Protein AF-A0A3L7VS44-F1 (afdb_monomer_lite)

Structure (mmCIF, N/CA/C/O backbone):
data_AF-A0A3L7VS44-F1
#
_entry.id   AF-A0A3L7VS44-F1
#
loop_
_atom_site.group_PDB
_atom_site.id
_atom_site.type_symbol
_atom_site.label_atom_id
_atom_site.label_alt_id
_atom_site.label_comp_id
_atom_site.label_asym_id
_atom_site.label_entity_id
_atom_site.label_seq_id
_atom_site.pdbx_PDB_ins_code
_atom_site.Cartn_x
_atom_site.Cartn_y
_atom_site.Cartn_z
_atom_site.occupancy
_atom_site.B_iso_or_equiv
_atom_site.auth_seq_id
_atom_site.auth_comp_id
_atom_site.auth_asym_id
_atom_site.auth_atom_id
_atom_site.pdbx_PDB_model_num
ATOM 1 N N . MET A 1 1 ? -8.344 -27.796 -10.843 1.00 47.12 1 MET A N 1
ATOM 2 C CA . MET A 1 1 ? -7.664 -26.532 -10.492 1.00 47.12 1 MET A CA 1
ATOM 3 C C . MET A 1 1 ? -8.701 -25.425 -10.604 1.00 47.12 1 MET A C 1
ATOM 5 O O . MET A 1 1 ? -9.130 -25.164 -11.715 1.00 47.12 1 MET A O 1
ATOM 9 N N . SER A 1 2 ? -9.332 -24.967 -9.515 1.00 50.56 2 SER A N 1
ATOM 10 C CA . SER A 1 2 ? -8.751 -24.081 -8.479 1.00 50.56 2 SER A CA 1
ATOM 11 C C . SER A 1 2 ? -8.220 -22.823 -9.169 1.00 50.56 2 SER A C 1
ATOM 13 O O . SER A 1 2 ? -7.220 -22.906 -9.869 1.00 50.56 2 SER A O 1
ATOM 15 N N . THR A 1 3 ? -8.945 -21.709 -9.154 1.00 45.62 3 THR A N 1
ATOM 16 C CA . THR A 1 3 ? -9.018 -20.864 -7.959 1.00 45.62 3 THR A CA 1
ATOM 17 C C . THR A 1 3 ? -10.384 -20.200 -7.821 1.00 45.62 3 THR A C 1
ATOM 19 O O . THR A 1 3 ? -10.810 -19.413 -8.660 1.00 45.62 3 THR A O 1
ATOM 22 N N . GLU A 1 4 ? -11.042 -20.543 -6.721 1.00 45.81 4 GLU A N 1
ATOM 23 C CA . GLU A 1 4 ? -12.182 -19.847 -6.144 1.00 45.81 4 GLU A CA 1
ATOM 24 C C . GLU A 1 4 ? -11.669 -18.521 -5.568 1.00 45.81 4 GLU A C 1
ATOM 26 O O . GLU A 1 4 ? -10.853 -18.501 -4.647 1.00 45.81 4 GLU A O 1
ATOM 31 N N . LEU A 1 5 ? -12.066 -17.408 -6.184 1.00 49.28 5 LEU A N 1
ATOM 32 C CA . LEU A 1 5 ? -11.737 -16.068 -5.716 1.00 49.28 5 LEU A CA 1
ATOM 33 C C . LEU A 1 5 ? -12.834 -15.650 -4.732 1.00 49.28 5 LEU A C 1
ATOM 35 O O . LEU A 1 5 ? -13.911 -15.225 -5.140 1.00 49.28 5 LEU A O 1
ATOM 39 N N . ALA A 1 6 ? -12.584 -15.837 -3.439 1.00 50.81 6 ALA A N 1
ATOM 40 C CA . ALA A 1 6 ? -13.482 -15.410 -2.374 1.00 50.81 6 ALA A CA 1
ATOM 41 C C . ALA A 1 6 ? -13.426 -13.879 -2.213 1.00 50.81 6 ALA A C 1
ATOM 43 O O . ALA A 1 6 ? -12.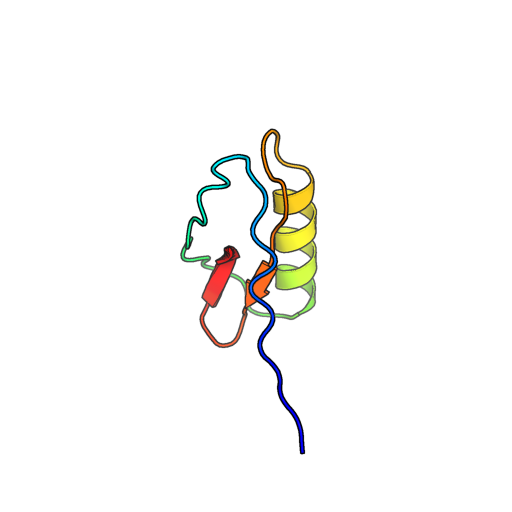363 -13.362 -1.860 1.00 50.81 6 ALA A O 1
ATOM 44 N N . PRO A 1 7 ? -14.526 -13.125 -2.402 1.00 55.84 7 PRO A N 1
ATOM 45 C CA . PRO A 1 7 ? -14.587 -11.757 -1.927 1.00 55.84 7 PRO A CA 1
ATOM 46 C C . PRO A 1 7 ? -15.016 -11.816 -0.458 1.00 55.84 7 PRO A C 1
ATOM 48 O O . PRO A 1 7 ? -16.195 -11.954 -0.134 1.00 55.84 7 PRO A O 1
ATOM 51 N N . ALA A 1 8 ? -14.047 -11.764 0.453 1.00 50.22 8 ALA A N 1
ATOM 52 C CA . ALA A 1 8 ? -14.330 -11.551 1.865 1.00 50.22 8 ALA A CA 1
ATOM 53 C C . ALA A 1 8 ? -14.716 -10.077 2.060 1.00 50.22 8 ALA A C 1
ATOM 55 O O . ALA A 1 8 ? -13.865 -9.222 2.281 1.00 50.22 8 ALA A O 1
ATOM 56 N N . ALA A 1 9 ? -16.004 -9.776 1.921 1.00 54.34 9 ALA A N 1
ATOM 57 C CA . ALA A 1 9 ? -16.567 -8.475 2.249 1.00 54.34 9 ALA A CA 1
ATOM 58 C C . ALA A 1 9 ? -16.641 -8.292 3.777 1.00 54.34 9 ALA A C 1
ATOM 60 O O . ALA A 1 9 ? -17.263 -9.126 4.442 1.00 54.34 9 ALA A O 1
ATOM 61 N N . PRO A 1 10 ? -16.106 -7.203 4.362 1.00 53.88 10 PRO A N 1
ATOM 62 C CA . PRO A 1 10 ? -16.518 -6.770 5.688 1.00 53.88 10 PRO A CA 1
ATOM 63 C C . PRO A 1 10 ? -17.643 -5.736 5.563 1.00 53.88 10 PRO A C 1
ATOM 65 O O . PRO A 1 10 ? -17.592 -4.823 4.745 1.00 53.88 10 PRO A O 1
ATOM 68 N N . ALA A 1 11 ? -18.663 -5.866 6.412 1.00 60.16 11 ALA A N 1
ATOM 69 C CA . ALA A 1 11 ? -19.827 -4.980 6.515 1.00 60.16 11 ALA A CA 1
ATOM 70 C C . ALA A 1 11 ? -19.526 -3.624 7.204 1.00 60.16 11 ALA A C 1
ATOM 72 O O . ALA A 1 11 ? -20.392 -3.014 7.830 1.00 60.16 11 ALA A O 1
ATOM 73 N N . THR A 1 12 ? -18.296 -3.141 7.056 1.00 58.44 12 THR A N 1
ATOM 74 C CA . THR A 1 12 ? -17.840 -1.774 7.326 1.00 58.44 12 THR A CA 1
ATOM 75 C C . THR A 1 12 ? -17.235 -1.288 6.014 1.00 58.44 12 THR A C 1
ATOM 77 O O . THR A 1 12 ? -16.451 -2.044 5.443 1.00 58.44 12 THR A O 1
ATOM 80 N N . PRO A 1 13 ? -17.566 -0.092 5.491 1.00 70.31 13 PRO A N 1
ATOM 81 C CA . PRO A 1 13 ? -17.015 0.365 4.220 1.00 70.31 13 PRO A CA 1
ATOM 82 C C . PRO A 1 13 ? -15.515 0.653 4.379 1.00 70.31 13 PRO A C 1
ATOM 84 O O . PRO A 1 13 ? -15.102 1.782 4.629 1.00 70.31 13 PRO A O 1
ATOM 87 N N . VAL A 1 14 ? -14.693 -0.390 4.275 1.00 72.88 14 VAL A N 1
ATOM 88 C CA . VAL A 1 14 ? -13.251 -0.280 4.088 1.00 72.88 14 VAL A CA 1
ATOM 89 C C . VAL A 1 14 ? -13.040 0.202 2.664 1.00 72.88 14 VAL A C 1
ATOM 91 O O . VAL A 1 14 ? -13.306 -0.513 1.701 1.00 72.88 14 VAL A O 1
ATOM 94 N N . ALA A 1 15 ? -12.638 1.462 2.544 1.00 82.06 15 ALA A N 1
ATOM 95 C CA . ALA A 1 15 ? -12.247 2.032 1.272 1.00 82.06 15 ALA A CA 1
ATOM 96 C C . ALA A 1 15 ? -10.859 1.498 0.911 1.00 82.06 15 ALA A C 1
ATOM 98 O O . ALA A 1 15 ? -9.900 1.704 1.652 1.00 82.06 15 ALA A O 1
ATOM 99 N N . GLU A 1 16 ? -10.762 0.815 -0.224 1.00 84.94 16 GLU A N 1
ATOM 100 C CA . GLU A 1 16 ? -9.478 0.452 -0.812 1.00 84.94 16 GLU A CA 1
ATOM 101 C C . GLU A 1 16 ? -8.896 1.681 -1.513 1.00 84.94 16 GLU A C 1
ATOM 103 O O . GLU A 1 16 ? -9.567 2.325 -2.326 1.00 84.94 16 GLU A O 1
ATOM 108 N N . ILE A 1 17 ? -7.654 2.032 -1.183 1.00 86.75 17 ILE A N 1
ATOM 109 C CA . ILE A 1 17 ? -6.982 3.202 -1.746 1.00 86.75 17 ILE A CA 1
ATOM 110 C C . ILE A 1 17 ? -5.693 2.732 -2.404 1.00 86.75 17 ILE A C 1
ATOM 112 O O . ILE A 1 17 ? -4.754 2.331 -1.728 1.00 86.75 17 ILE A O 1
ATOM 116 N N . ALA A 1 18 ? -5.631 2.826 -3.730 1.00 88.81 18 ALA A N 1
ATOM 117 C CA . ALA A 1 18 ? -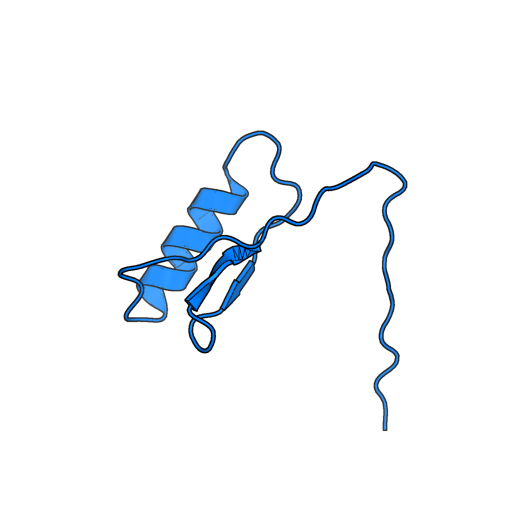4.404 2.565 -4.468 1.00 88.81 18 ALA A CA 1
ATOM 118 C C . ALA A 1 18 ? -3.504 3.808 -4.455 1.00 88.81 18 ALA A C 1
ATOM 120 O O . ALA A 1 18 ? -3.848 4.852 -5.015 1.00 88.81 18 ALA A O 1
ATOM 121 N N . LEU A 1 19 ? -2.339 3.687 -3.826 1.00 89.25 19 LEU A N 1
ATOM 122 C CA . LEU A 1 19 ? -1.336 4.740 -3.727 1.00 89.25 19 LEU A CA 1
ATOM 123 C C . LEU A 1 19 ? -0.102 4.365 -4.560 1.00 89.25 19 LEU A C 1
ATOM 125 O O . LEU A 1 19 ? 0.495 3.310 -4.321 1.00 89.25 19 LEU A O 1
ATOM 129 N N . PRO A 1 20 ? 0.331 5.210 -5.513 1.00 88.75 20 PRO A N 1
ATOM 130 C CA . PRO A 1 20 ? 1.607 5.013 -6.184 1.00 88.75 20 PRO A CA 1
ATOM 131 C C . PRO A 1 20 ? 2.744 5.282 -5.196 1.00 88.75 20 PRO A C 1
ATOM 133 O O . PRO A 1 20 ? 2.791 6.336 -4.559 1.00 88.75 20 PRO A O 1
ATOM 136 N N . VAL A 1 21 ? 3.683 4.343 -5.075 1.00 86.12 21 VAL A N 1
ATOM 137 C CA . VAL A 1 21 ? 4.815 4.473 -4.150 1.00 86.12 21 VAL A CA 1
ATOM 138 C C . VAL A 1 21 ? 6.112 4.556 -4.939 1.00 86.12 21 VAL A C 1
ATOM 140 O O . VAL A 1 21 ? 6.486 3.640 -5.669 1.00 86.12 21 VAL A O 1
ATOM 143 N N . THR A 1 22 ? 6.826 5.665 -4.771 1.00 85.50 22 THR A N 1
ATOM 144 C CA . THR A 1 22 ? 8.124 5.897 -5.405 1.00 85.50 22 THR A CA 1
ATOM 145 C C . THR A 1 22 ? 9.269 5.460 -4.487 1.00 85.50 22 THR A C 1
ATOM 147 O O . THR A 1 22 ? 9.129 5.381 -3.268 1.00 85.50 22 THR A O 1
ATOM 150 N N . GLY A 1 23 ? 10.427 5.136 -5.069 1.00 81.81 23 GLY A N 1
ATOM 151 C CA . GLY A 1 23 ? 11.647 4.842 -4.303 1.00 81.81 23 GLY A CA 1
ATOM 152 C C . GLY A 1 23 ? 11.738 3.440 -3.686 1.00 81.81 23 GLY A C 1
ATOM 153 O O . GLY A 1 23 ? 12.748 3.119 -3.060 1.00 81.81 23 GLY A O 1
ATOM 154 N N . MET A 1 24 ? 10.748 2.565 -3.887 1.00 86.81 24 MET A N 1
ATOM 155 C CA . MET A 1 24 ? 10.892 1.146 -3.555 1.00 86.81 24 MET A CA 1
ATOM 156 C C . MET A 1 24 ? 11.680 0.444 -4.657 1.00 86.81 24 MET A C 1
ATOM 158 O O . MET A 1 24 ? 11.169 0.213 -5.744 1.00 86.81 24 MET A O 1
ATOM 162 N N . THR A 1 25 ? 12.937 0.112 -4.381 1.00 84.56 25 THR A N 1
ATOM 163 C CA . THR A 1 25 ? 13.828 -0.562 -5.343 1.00 84.56 25 THR A CA 1
AT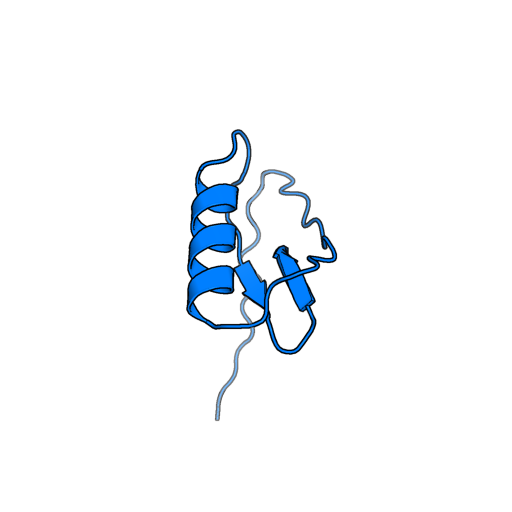OM 164 C C . THR A 1 25 ? 14.204 -1.981 -4.921 1.00 84.56 25 THR A C 1
ATOM 166 O O . THR A 1 25 ? 14.819 -2.709 -5.694 1.00 84.56 25 THR A O 1
ATOM 169 N N . CYS A 1 26 ? 13.838 -2.407 -3.707 1.00 88.06 26 CYS A N 1
ATOM 170 C CA . CYS A 1 26 ? 14.155 -3.738 -3.198 1.00 88.06 26 CYS A CA 1
ATOM 171 C C . CYS A 1 26 ? 13.067 -4.285 -2.266 1.00 88.06 26 CYS A C 1
ATOM 173 O O . CYS A 1 26 ? 12.285 -3.532 -1.677 1.00 88.06 26 CYS A O 1
ATOM 175 N N . ALA A 1 27 ? 13.064 -5.608 -2.077 1.00 83.94 27 ALA A N 1
ATOM 176 C CA . ALA A 1 27 ? 12.131 -6.304 -1.188 1.00 83.94 27 ALA A CA 1
ATOM 177 C C . ALA A 1 27 ? 12.179 -5.785 0.264 1.00 83.94 27 ALA A C 1
ATOM 179 O O . ALA A 1 27 ? 11.157 -5.737 0.948 1.00 83.94 27 ALA A O 1
ATOM 180 N N . SER A 1 28 ? 13.345 -5.328 0.729 1.00 89.19 28 SER A N 1
ATOM 181 C CA . SER A 1 28 ? 13.489 -4.738 2.064 1.00 89.19 28 SER A CA 1
ATOM 182 C C . SER A 1 28 ? 12.757 -3.398 2.198 1.00 89.19 28 SER A C 1
ATOM 184 O O . SER A 1 28 ? 12.199 -3.117 3.259 1.00 89.19 28 SER A O 1
ATOM 186 N N . CYS A 1 29 ? 12.725 -2.580 1.139 1.00 89.44 29 CYS A N 1
ATOM 187 C CA . CYS A 1 29 ? 11.973 -1.322 1.119 1.00 89.44 29 CYS A CA 1
ATOM 188 C C . CYS A 1 29 ? 10.467 -1.587 1.153 1.00 89.44 29 CYS A C 1
ATOM 190 O O . CYS A 1 29 ? 9.771 -0.985 1.964 1.00 89.44 29 CYS A O 1
ATOM 192 N N . VAL A 1 30 ? 9.993 -2.545 0.351 1.00 89.44 30 VAL A N 1
ATOM 193 C CA . VAL A 1 30 ? 8.585 -2.977 0.319 1.00 89.44 30 VAL A CA 1
ATOM 194 C C . VAL A 1 30 ? 8.115 -3.379 1.714 1.00 89.44 30 VAL A C 1
ATOM 196 O O . VAL A 1 30 ? 7.165 -2.811 2.241 1.00 89.44 30 VAL A O 1
ATOM 199 N N . ASN A 1 31 ? 8.850 -4.285 2.364 1.00 90.81 31 ASN A N 1
ATOM 200 C CA . ASN A 1 31 ? 8.486 -4.800 3.682 1.00 90.81 31 ASN A CA 1
ATOM 201 C C . ASN A 1 31 ? 8.482 -3.697 4.759 1.00 90.81 31 ASN A C 1
ATOM 203 O O . ASN A 1 31 ? 7.688 -3.726 5.699 1.00 90.81 31 ASN A O 1
ATOM 207 N N . ARG A 1 32 ? 9.368 -2.698 4.638 1.00 91.06 32 ARG A N 1
ATOM 208 C CA . ARG A 1 32 ? 9.401 -1.548 5.552 1.00 91.06 32 ARG A CA 1
ATOM 209 C C . ARG A 1 32 ? 8.188 -0.634 5.353 1.00 91.06 32 ARG A C 1
ATOM 211 O O . ARG A 1 32 ? 7.593 -0.231 6.349 1.00 91.06 32 ARG A O 1
ATOM 218 N N . VAL A 1 33 ? 7.819 -0.341 4.105 1.00 90.56 33 VAL A N 1
ATOM 219 C CA . VAL A 1 33 ? 6.647 0.486 3.767 1.00 90.56 33 VAL A CA 1
ATOM 220 C C . VAL A 1 33 ? 5.355 -0.208 4.193 1.00 90.56 33 VAL A C 1
ATOM 222 O O . VAL A 1 33 ? 4.548 0.391 4.894 1.00 90.56 33 VAL A O 1
ATOM 225 N N . GLU A 1 34 ? 5.195 -1.491 3.874 1.00 91.19 34 GLU A N 1
ATOM 226 C CA . GLU A 1 34 ? 4.012 -2.273 4.245 1.00 91.19 34 GLU A CA 1
ATOM 227 C C . GLU A 1 34 ? 3.806 -2.305 5.767 1.00 91.19 34 GLU A C 1
ATOM 229 O O . GLU A 1 34 ? 2.710 -2.065 6.268 1.00 91.19 34 GLU A O 1
ATOM 234 N N . ARG A 1 35 ? 4.882 -2.529 6.534 1.00 91.75 35 ARG A N 1
ATOM 235 C CA . ARG A 1 35 ? 4.830 -2.499 8.004 1.00 91.75 35 ARG A CA 1
ATOM 236 C C . ARG A 1 35 ? 4.497 -1.125 8.566 1.00 91.75 35 ARG A C 1
ATOM 238 O O . ARG A 1 35 ? 3.926 -1.053 9.651 1.00 91.75 35 ARG A O 1
ATOM 245 N N . PHE A 1 36 ? 4.904 -0.059 7.887 1.00 90.94 36 PHE A N 1
ATOM 246 C CA . PHE A 1 36 ? 4.572 1.300 8.289 1.00 90.94 36 PHE A CA 1
ATOM 247 C C . PHE A 1 36 ? 3.091 1.597 8.035 1.00 90.94 36 PHE A C 1
ATOM 249 O O . PHE A 1 36 ? 2.412 2.061 8.943 1.00 90.94 36 PHE A O 1
ATOM 256 N N . LEU A 1 37 ? 2.570 1.232 6.858 1.00 89.88 37 LEU A N 1
ATOM 257 C CA . LEU A 1 37 ? 1.154 1.389 6.510 1.00 89.88 37 LEU A CA 1
ATOM 258 C C . LEU A 1 37 ? 0.244 0.584 7.441 1.00 89.88 37 LEU A C 1
ATOM 260 O O . LEU A 1 37 ? -0.718 1.126 7.965 1.00 89.88 37 LEU A O 1
ATOM 264 N N . LYS A 1 38 ? 0.604 -0.664 7.763 1.00 90.50 38 LYS A N 1
ATOM 265 C CA . LYS A 1 38 ? -0.127 -1.488 8.746 1.00 90.50 38 LYS A CA 1
ATOM 266 C C . LYS A 1 38 ? -0.178 -0.893 10.157 1.00 90.50 38 LYS A C 1
ATOM 268 O O . LYS A 1 38 ? -0.988 -1.328 10.964 1.00 90.50 38 LYS A O 1
ATOM 273 N N . LYS A 1 39 ? 0.729 0.031 10.487 1.00 91.50 39 LYS A N 1
ATOM 274 C CA . LYS A 1 39 ? 0.759 0.733 11.778 1.00 91.50 39 LYS A CA 1
ATOM 275 C C . LYS A 1 39 ? 0.052 2.085 11.738 1.00 91.50 39 LYS A C 1
ATOM 277 O O . LYS A 1 39 ? -0.062 2.711 12.788 1.00 91.50 39 LYS A O 1
ATOM 282 N N . ALA A 1 40 ? -0.348 2.560 10.561 1.00 89.69 40 ALA A N 1
ATOM 283 C CA . ALA A 1 40 ? -1.063 3.816 10.439 1.00 89.69 40 ALA A CA 1
ATOM 284 C C . ALA A 1 40 ? -2.484 3.672 11.000 1.00 89.69 40 ALA A C 1
ATOM 286 O O . ALA A 1 40 ? -3.120 2.623 10.881 1.00 89.69 40 ALA A O 1
ATOM 287 N N . ASP A 1 41 ? -2.966 4.736 11.635 1.00 87.75 41 ASP A N 1
ATOM 288 C CA . ASP A 1 41 ? -4.286 4.758 12.257 1.00 87.75 41 ASP A CA 1
ATOM 289 C C . ASP A 1 41 ? -5.386 4.663 11.185 1.00 87.75 41 ASP A C 1
ATOM 291 O O . ASP A 1 41 ? -5.315 5.332 10.152 1.00 87.75 41 ASP A O 1
ATOM 295 N N . GLY A 1 42 ? -6.373 3.792 11.400 1.00 85.62 42 GLY A N 1
ATOM 296 C CA . 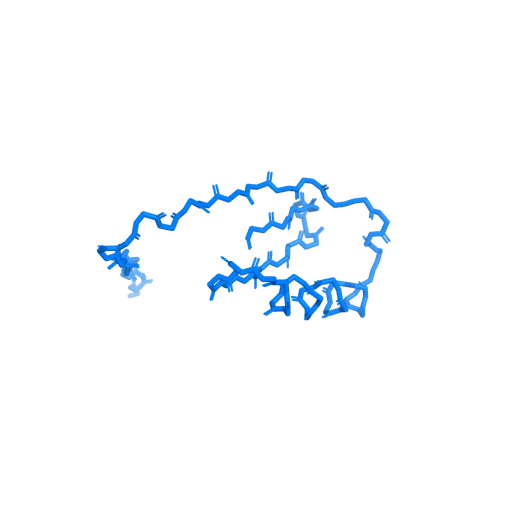GLY A 1 42 ? -7.465 3.548 10.450 1.00 85.62 42 GLY A CA 1
ATOM 297 C C . GLY A 1 42 ? -7.167 2.552 9.319 1.00 85.62 42 GLY A C 1
ATOM 298 O O . GLY A 1 42 ? -8.068 2.257 8.535 1.00 85.62 42 GLY A O 1
ATOM 299 N N . VAL A 1 43 ? -5.956 1.988 9.235 1.00 87.81 43 VAL A N 1
ATOM 300 C CA . VAL A 1 43 ? -5.618 0.961 8.234 1.00 87.81 43 VAL A CA 1
ATOM 301 C C . VAL A 1 43 ? -6.034 -0.426 8.728 1.00 87.81 43 VAL A C 1
ATOM 303 O O . VAL A 1 43 ? -5.496 -0.943 9.704 1.00 87.81 43 VAL A O 1
ATOM 306 N N . SER A 1 44 ? -6.984 -1.054 8.033 1.00 87.19 44 SER A N 1
ATOM 307 C CA . SER A 1 44 ? -7.424 -2.433 8.306 1.00 87.19 44 SER A CA 1
ATOM 308 C C . SER A 1 44 ? -6.447 -3.479 7.760 1.00 87.19 44 SER A C 1
ATOM 310 O O . SER A 1 44 ? -6.257 -4.540 8.354 1.00 87.19 44 SER A O 1
ATOM 312 N N . GLY A 1 45 ? -5.795 -3.167 6.643 1.00 87.25 45 GLY A N 1
ATOM 313 C CA . GLY A 1 45 ? -4.779 -3.981 5.998 1.00 87.25 45 GLY A CA 1
ATOM 314 C C . GLY A 1 45 ? -3.989 -3.133 5.010 1.00 87.25 45 GLY A C 1
ATOM 315 O O . GLY A 1 45 ? -4.502 -2.145 4.503 1.00 87.25 45 GLY A O 1
ATOM 316 N N . ALA A 1 46 ? -2.734 -3.509 4.777 1.00 90.00 46 ALA A N 1
ATOM 317 C CA . ALA A 1 46 ? -1.930 -2.915 3.718 1.00 90.00 46 ALA A CA 1
ATOM 318 C C . ALA A 1 46 ? -1.145 -4.006 2.989 1.00 90.00 46 ALA A C 1
ATOM 320 O O . ALA A 1 46 ? -0.642 -4.947 3.612 1.00 90.00 46 ALA A O 1
ATOM 321 N N . SER A 1 47 ? -1.027 -3.854 1.681 1.00 89.12 47 SER A N 1
ATOM 322 C CA . SER A 1 47 ? -0.279 -4.700 0.765 1.00 89.12 47 SER A CA 1
ATOM 323 C C . SER A 1 47 ? 0.503 -3.812 -0.190 1.00 89.12 47 SER A C 1
ATOM 325 O O . SER A 1 47 ? 0.041 -2.751 -0.605 1.00 89.12 47 SER A O 1
ATOM 327 N N . VAL A 1 48 ? 1.717 -4.229 -0.530 1.00 90.12 48 VAL A N 1
ATOM 328 C CA . VAL A 1 48 ? 2.597 -3.451 -1.398 1.00 90.12 48 VAL A CA 1
ATOM 329 C C . VAL A 1 48 ? 3.135 -4.351 -2.495 1.00 90.12 48 VAL A C 1
ATOM 331 O O . VAL A 1 48 ? 3.733 -5.393 -2.231 1.00 90.12 48 VAL A O 1
ATOM 334 N N . ASN A 1 49 ? 2.947 -3.931 -3.741 1.00 88.75 49 ASN A N 1
ATOM 335 C CA . ASN A 1 49 ? 3.376 -4.673 -4.913 1.00 88.75 49 ASN A CA 1
ATOM 336 C C . ASN A 1 49 ? 4.483 -3.914 -5.652 1.00 88.75 49 ASN A C 1
ATOM 338 O O . ASN A 1 49 ? 4.268 -2.843 -6.219 1.00 88.75 49 ASN A O 1
ATOM 342 N N . LEU A 1 50 ? 5.681 -4.502 -5.662 1.00 85.00 50 LEU A N 1
ATOM 343 C CA . LEU A 1 50 ? 6.854 -3.927 -6.320 1.00 85.00 50 LEU A CA 1
ATOM 344 C C . LEU A 1 50 ? 6.773 -4.003 -7.849 1.00 85.00 50 LEU A C 1
ATOM 346 O O . LEU A 1 50 ? 7.255 -3.100 -8.523 1.00 85.00 50 LEU A O 1
ATOM 350 N N . ALA A 1 51 ? 6.145 -5.047 -8.398 1.00 85.56 51 ALA A N 1
ATOM 351 C CA . ALA A 1 51 ? 6.005 -5.211 -9.844 1.00 85.56 51 ALA A CA 1
ATOM 352 C C . ALA A 1 51 ? 5.125 -4.111 -10.453 1.00 85.56 51 ALA A C 1
ATOM 354 O O . ALA A 1 51 ? 5.373 -3.668 -11.570 1.00 85.56 51 ALA A O 1
ATOM 355 N N . THR A 1 52 ? 4.121 -3.648 -9.703 1.00 85.62 52 THR A N 1
ATOM 356 C CA . THR A 1 52 ? 3.206 -2.581 -10.131 1.00 85.62 52 THR A CA 1
ATOM 357 C C . THR A 1 52 ? 3.522 -1.223 -9.508 1.00 85.62 52 THR A C 1
ATOM 359 O O . THR A 1 52 ? 2.913 -0.236 -9.900 1.00 85.62 52 THR A O 1
ATOM 362 N N . SER A 1 53 ? 4.465 -1.147 -8.561 1.00 87.56 53 SER A N 1
ATOM 363 C CA . SER A 1 53 ? 4.795 0.071 -7.795 1.00 87.56 53 SER A CA 1
ATOM 364 C C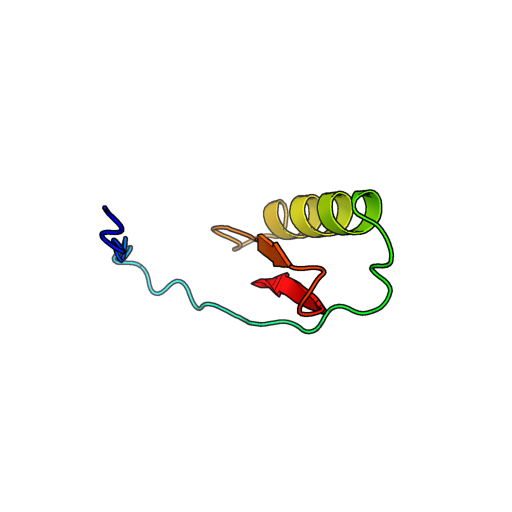 . SER A 1 53 ? 3.587 0.706 -7.081 1.00 87.56 53 SER A C 1
ATOM 366 O O . SER A 1 53 ? 3.475 1.929 -6.987 1.00 87.56 53 SER A O 1
ATOM 368 N N . MET A 1 54 ? 2.677 -0.133 -6.578 1.00 87.69 54 MET A N 1
ATOM 369 C CA . MET A 1 54 ? 1.420 0.284 -5.939 1.00 87.69 54 MET A CA 1
ATOM 370 C C . MET A 1 54 ? 1.329 -0.252 -4.509 1.00 87.69 54 MET A C 1
ATOM 372 O O . MET A 1 54 ? 1.787 -1.363 -4.231 1.00 87.69 54 MET A O 1
ATOM 376 N N . ALA A 1 55 ? 0.701 0.521 -3.628 1.00 89.44 55 ALA A N 1
ATOM 377 C CA . ALA A 1 55 ? 0.282 0.101 -2.296 1.00 89.44 55 ALA A CA 1
ATOM 378 C C . ALA A 1 55 ? -1.241 0.219 -2.156 1.00 89.44 55 ALA A C 1
ATOM 380 O O . ALA A 1 55 ? -1.822 1.172 -2.674 1.00 89.44 55 ALA A O 1
ATOM 381 N N . THR A 1 56 ? -1.857 -0.745 -1.478 1.00 87.00 56 THR A N 1
ATOM 382 C CA . THR A 1 56 ? -3.308 -0.855 -1.238 1.00 87.00 56 THR A CA 1
ATOM 383 C C . THR A 1 56 ? -3.578 -1.195 0.209 1.00 87.00 56 THR A C 1
ATOM 385 O O . THR A 1 56 ? -2.842 -2.081 0.704 1.00 87.00 56 THR A O 1
#

Radius of gyration: 13.28 Å; chains: 1; bounding box: 34×32×23 Å

Foldseek 3Di:
DDDDDDPPDDPPPPDDDKDQAPDPPDPVSQVVVQVVQVPDPPDPHKHADPVVSIID

pLDDT: mean 79.64, std 15.13, range [45.62, 91.75]

Sequence (56 aa):
MSTELAPAAPATPVAEIALPVTGMTCASCVNRVERFLKKADGVSGASVNLATSMAT

Seco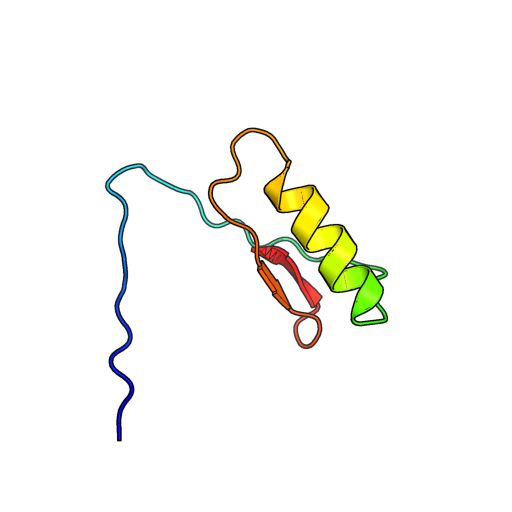ndary structure (DSSP, 8-state):
----------SS------EE--S--SHHHHHHHHHHHTTSTT-S---EETTTTEE-